Protein AF-A0A529P994-F1 (afdb_monomer_lite)

pLDDT: mean 95.76, std 3.85, range [72.0, 98.69]

Sequence (113 aa):
LETTRLLREKLSWDEKKLITTFQSRFGAQEWLQPYTDVTVEKLAREGVKSIAIVNPGFSVDCIETLDEIGREAAETFHHAGGRNFAHIPCLNDSDEGMAVIEAMVRRELSGWV

Radius of gyration: 16.56 Å; chains: 1; bounding box: 34×30×50 Å

Secondary structure (DSSP, 8-state):
-HHHHHHHHHHT--TTTS---B----SSS--SSSBHHHHHHHHHHTT--EEEE--TT-SS--HHHHTIIIIIIHHHHHHTT--EEEEPPP-TTSHHHHHHHHHHHHHHTTTT-

Foldseek 3Di:
DVVQVVVCVVVVHDCVQRPDADEDDDDDDDDDDDHLLVVLLVCLLVPAAEDEDEDVVDQADDCCQCPVQVPVSVVSNVVSRHHYYHYDGHNHPPPVSVVVVVVVVCVVCVVVD

Structure (mmCIF, N/CA/C/O backbone):
data_AF-A0A529P994-F1
#
_entry.id   AF-A0A529P994-F1
#
loop_
_atom_site.group_PDB
_atom_site.id
_atom_site.type_symbol
_atom_site.label_atom_id
_atom_site.label_alt_id
_atom_site.label_comp_id
_atom_site.label_asym_id
_atom_site.label_entity_id
_atom_site.label_seq_id
_atom_site.pdbx_PDB_ins_code
_atom_site.Cartn_x
_atom_site.Cartn_y
_atom_site.Cartn_z
_atom_site.occupancy
_atom_site.B_iso_or_equiv
_atom_site.auth_seq_id
_atom_site.auth_comp_id
_atom_site.auth_asym_id
_atom_site.auth_atom_id
_atom_site.pdbx_PDB_model_num
ATOM 1 N N . LEU A 1 1 ? -2.038 12.870 -5.970 1.00 88.62 1 LEU A N 1
ATOM 2 C CA . LEU A 1 1 ? -1.090 11.791 -6.330 1.00 88.62 1 LEU A CA 1
ATOM 3 C C . LEU A 1 1 ? -1.639 11.049 -7.538 1.00 88.62 1 LEU A C 1
ATOM 5 O O . LEU A 1 1 ? -2.778 10.598 -7.479 1.00 88.62 1 LEU A O 1
ATOM 9 N N . GLU A 1 2 ? -0.874 10.986 -8.628 1.00 95.94 2 GLU A N 1
ATOM 10 C CA . GLU A 1 2 ? -1.378 10.520 -9.931 1.00 95.94 2 GLU A CA 1
ATOM 11 C C . GLU A 1 2 ? -1.684 9.016 -9.957 1.00 95.94 2 GLU A C 1
ATOM 13 O O . GLU A 1 2 ? -2.752 8.621 -10.419 1.00 95.94 2 GLU A O 1
ATOM 18 N N . THR A 1 3 ? -0.825 8.179 -9.361 1.00 95.75 3 THR A N 1
ATOM 19 C CA . THR A 1 3 ? -1.043 6.722 -9.281 1.00 95.75 3 THR A CA 1
ATOM 20 C C . THR A 1 3 ? -2.369 6.372 -8.604 1.00 95.75 3 THR A C 1
ATOM 22 O O . THR A 1 3 ? -3.143 5.578 -9.133 1.00 95.75 3 THR A O 1
ATOM 25 N N . THR A 1 4 ? -2.692 7.015 -7.475 1.00 96.12 4 THR A N 1
ATOM 26 C CA . THR A 1 4 ? -3.987 6.830 -6.798 1.00 96.12 4 THR A CA 1
ATOM 27 C C . THR A 1 4 ? -5.153 7.235 -7.696 1.00 96.12 4 THR A C 1
ATOM 29 O O . THR A 1 4 ? -6.155 6.524 -7.753 1.00 96.12 4 THR A O 1
ATOM 32 N N . ARG A 1 5 ? -5.042 8.373 -8.396 1.00 96.81 5 ARG A N 1
ATOM 33 C CA . ARG A 1 5 ? -6.101 8.884 -9.276 1.00 96.81 5 ARG A CA 1
ATOM 34 C C . ARG A 1 5 ? -6.418 7.878 -10.386 1.00 96.81 5 ARG A C 1
ATOM 36 O O . ARG A 1 5 ? -7.582 7.535 -10.572 1.00 96.81 5 ARG A O 1
ATOM 43 N N . LEU A 1 6 ? -5.384 7.374 -11.061 1.00 97.38 6 LEU A N 1
ATOM 44 C CA . LEU A 1 6 ? -5.513 6.370 -12.120 1.00 97.38 6 LEU A CA 1
ATOM 45 C C . LEU A 1 6 ? -6.060 5.036 -11.592 1.00 97.38 6 LEU A C 1
ATOM 47 O O . LEU A 1 6 ? -6.893 4.414 -12.247 1.00 97.38 6 LEU A O 1
ATOM 51 N N . LEU A 1 7 ? -5.651 4.607 -10.393 1.00 96.00 7 LEU A N 1
ATOM 52 C CA . LEU A 1 7 ? -6.156 3.370 -9.792 1.00 96.00 7 LEU A CA 1
ATOM 53 C C . LEU A 1 7 ? -7.644 3.476 -9.415 1.00 96.00 7 LEU A C 1
ATOM 55 O O . LEU A 1 7 ? -8.411 2.552 -9.681 1.00 96.00 7 LEU A O 1
ATOM 59 N N . ARG A 1 8 ? -8.077 4.618 -8.863 1.00 97.19 8 ARG A N 1
ATOM 60 C CA . ARG A 1 8 ? -9.498 4.908 -8.593 1.00 97.19 8 ARG A CA 1
ATOM 61 C C . ARG A 1 8 ? -10.335 4.854 -9.867 1.00 97.19 8 ARG A C 1
ATOM 63 O O . ARG A 1 8 ? -11.373 4.200 -9.879 1.00 97.19 8 ARG A O 1
ATOM 70 N N . GLU A 1 9 ? -9.861 5.494 -10.934 1.00 97.69 9 GLU A N 1
ATOM 71 C CA . GLU A 1 9 ? -10.509 5.482 -12.249 1.00 97.69 9 GLU A CA 1
ATOM 72 C C . GLU A 1 9 ? -10.643 4.048 -12.784 1.00 97.6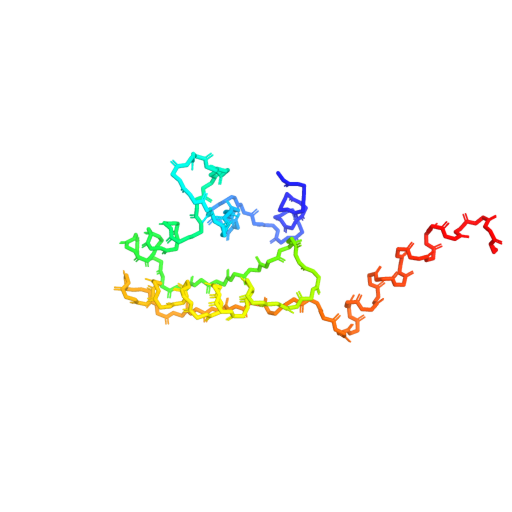9 9 GLU A C 1
ATOM 74 O O . GLU A 1 9 ? -11.743 3.603 -13.110 1.00 97.69 9 GLU A O 1
ATOM 79 N N . LYS A 1 10 ? -9.544 3.282 -12.769 1.00 97.44 10 LYS A N 1
ATOM 80 C CA . LYS A 1 10 ? -9.513 1.895 -13.252 1.00 97.44 10 LYS A CA 1
ATOM 81 C C . LYS A 1 10 ? -10.450 0.966 -12.477 1.00 97.44 10 LYS A C 1
ATOM 83 O O . LYS A 1 10 ? -11.056 0.084 -13.082 1.00 97.44 10 LYS A O 1
ATOM 88 N N . LEU A 1 11 ? -10.565 1.151 -11.162 1.00 97.00 11 LEU A N 1
ATOM 89 C CA . LEU A 1 11 ? -11.411 0.334 -10.286 1.00 97.00 11 LEU A CA 1
ATOM 90 C C . LEU A 1 11 ? -12.843 0.871 -10.149 1.00 97.00 11 LEU A C 1
ATOM 92 O O . LEU A 1 11 ? -13.676 0.221 -9.518 1.00 97.00 11 LEU A O 1
ATOM 96 N N . SER A 1 12 ? -13.144 2.041 -10.726 1.00 97.44 12 SER A N 1
ATOM 97 C CA . SER A 1 12 ? -14.399 2.772 -10.490 1.00 97.44 12 SER A CA 1
ATOM 98 C C . SER A 1 12 ? -14.669 2.998 -8.994 1.00 97.44 12 SER A C 1
ATOM 100 O O . SER A 1 12 ? -15.781 2.803 -8.498 1.00 97.44 12 SER A O 1
ATOM 102 N N . TRP A 1 13 ? -13.622 3.350 -8.245 1.00 97.25 13 TRP A N 1
ATOM 103 C CA . TRP A 1 13 ? -13.673 3.601 -6.804 1.00 97.25 13 TRP A CA 1
ATOM 104 C C . TRP A 1 13 ? -13.592 5.094 -6.503 1.00 97.25 13 TRP A C 1
ATOM 106 O O . TRP A 1 13 ? -12.890 5.845 -7.175 1.00 97.25 13 TRP A O 1
ATOM 116 N N . ASP A 1 14 ? -14.299 5.519 -5.459 1.00 95.06 14 ASP A N 1
ATOM 117 C CA . ASP A 1 14 ? -14.239 6.889 -4.964 1.00 95.06 14 ASP A CA 1
ATOM 118 C C . ASP A 1 14 ? -13.108 7.078 -3.937 1.00 95.06 14 ASP A C 1
ATOM 120 O O . ASP A 1 14 ? -12.354 6.160 -3.592 1.00 95.06 14 ASP A O 1
ATOM 124 N N . GLU A 1 15 ? -12.993 8.301 -3.426 1.00 93.00 15 GLU A N 1
ATOM 125 C CA . GLU A 1 15 ? -11.966 8.659 -2.448 1.00 93.00 15 GLU A CA 1
ATOM 126 C C . GLU A 1 15 ? -12.162 8.008 -1.079 1.00 93.00 15 GLU A C 1
ATOM 128 O O . GLU A 1 15 ? -11.213 7.935 -0.302 1.00 93.00 15 GLU A O 1
ATOM 133 N N . LYS A 1 16 ? -13.372 7.517 -0.787 1.00 92.44 16 LYS A N 1
ATOM 134 C CA . LYS A 1 16 ? -13.685 6.824 0.465 1.00 92.44 16 LYS A CA 1
ATOM 135 C C . LYS A 1 16 ? -13.246 5.364 0.413 1.00 92.44 16 LYS A C 1
ATOM 137 O O . LYS A 1 16 ? -12.916 4.803 1.452 1.00 92.44 16 LYS A O 1
ATOM 142 N N . LYS A 1 17 ? -13.238 4.751 -0.777 1.00 94.94 17 LYS A N 1
ATOM 143 C CA . LYS A 1 17 ? -12.801 3.361 -0.983 1.00 94.94 17 LYS A CA 1
ATOM 144 C C . LYS A 1 17 ? -11.293 3.193 -1.136 1.00 94.94 17 LYS A C 1
ATOM 146 O O . LYS A 1 17 ? -10.771 2.174 -0.700 1.00 94.94 17 LYS A O 1
ATOM 151 N N . LEU A 1 18 ? -10.598 4.156 -1.745 1.00 96.81 18 LEU A N 1
ATOM 152 C CA . LEU A 1 18 ? -9.137 4.133 -1.868 1.00 96.81 18 LEU A CA 1
ATOM 153 C C . LEU A 1 18 ? -8.553 5.417 -1.299 1.00 96.81 18 LEU A C 1
ATOM 155 O O . LEU A 1 18 ? -8.539 6.445 -1.974 1.00 96.81 18 LEU A O 1
ATOM 159 N N . ILE A 1 19 ? -8.070 5.354 -0.066 1.00 96.81 19 ILE A N 1
ATOM 160 C CA . ILE A 1 19 ? -7.501 6.491 0.661 1.00 96.81 19 ILE A CA 1
ATOM 161 C C . ILE A 1 19 ? -5.983 6.460 0.481 1.00 96.81 19 ILE A C 1
ATOM 163 O O . ILE A 1 19 ? -5.377 5.396 0.547 1.00 96.81 19 ILE A O 1
ATOM 167 N N . THR A 1 20 ? -5.360 7.614 0.235 1.00 96.94 20 THR A N 1
ATOM 168 C CA . THR A 1 20 ? -3.894 7.711 0.242 1.00 96.94 20 THR A CA 1
ATOM 169 C C . THR A 1 20 ? -3.413 8.313 1.544 1.00 96.94 20 THR A C 1
ATOM 171 O O . THR A 1 20 ? -3.914 9.352 1.967 1.00 96.94 20 THR A O 1
ATOM 174 N N . THR A 1 21 ? -2.433 7.649 2.141 1.00 97.06 21 THR A N 1
ATOM 175 C CA . THR A 1 21 ? -1.778 8.026 3.388 1.00 97.06 21 THR A CA 1
ATOM 176 C C . THR A 1 21 ? -0.263 7.967 3.208 1.00 97.06 21 THR A C 1
ATOM 178 O O . THR A 1 21 ? 0.236 7.472 2.195 1.00 97.06 21 THR A O 1
ATOM 181 N N . PHE A 1 22 ? 0.464 8.486 4.189 1.00 95.88 22 PHE A N 1
ATOM 182 C CA . PHE A 1 22 ? 1.917 8.562 4.199 1.00 95.88 22 PHE A CA 1
ATOM 183 C C . PHE A 1 22 ? 2.461 7.897 5.464 1.00 95.88 22 PHE A C 1
ATOM 185 O O . PHE A 1 22 ? 1.922 8.075 6.559 1.00 95.88 22 PHE A O 1
ATOM 192 N N . GLN A 1 23 ? 3.515 7.106 5.296 1.00 93.06 23 GLN A N 1
ATOM 193 C CA . GLN A 1 23 ? 4.147 6.302 6.344 1.00 93.06 23 GLN A CA 1
ATOM 194 C C . GLN A 1 23 ? 5.565 6.799 6.659 1.00 93.06 23 GLN A C 1
ATOM 196 O O . GLN A 1 23 ? 6.033 7.757 6.043 1.00 93.06 23 GLN A O 1
ATOM 201 N N . SER A 1 24 ? 6.225 6.137 7.613 1.00 86.44 24 SER A N 1
ATOM 202 C CA . SER A 1 24 ? 7.659 6.295 7.905 1.00 86.44 24 SER A CA 1
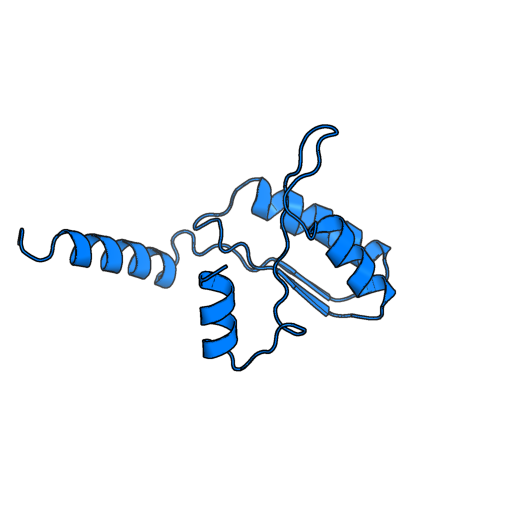ATOM 203 C C . SER A 1 24 ? 8.083 7.737 8.240 1.00 86.44 24 SER A C 1
ATOM 205 O O . SER A 1 24 ? 9.082 8.257 7.745 1.00 86.44 24 SER A O 1
ATOM 207 N N . ARG A 1 25 ? 7.304 8.413 9.095 1.00 87.69 25 ARG A N 1
ATOM 208 C CA . ARG A 1 25 ? 7.636 9.754 9.611 1.00 87.69 25 ARG A CA 1
ATOM 209 C C . ARG A 1 25 ? 8.719 9.679 10.689 1.00 87.69 25 ARG A C 1
ATOM 211 O O . ARG A 1 25 ? 8.661 8.820 11.565 1.00 87.69 25 ARG A O 1
ATOM 218 N N . PHE A 1 26 ? 9.660 10.624 10.673 1.00 85.56 26 PHE A N 1
ATOM 219 C CA . PHE A 1 26 ? 10.753 10.688 11.646 1.00 85.56 26 PHE A CA 1
ATOM 220 C C . PHE A 1 26 ? 10.896 12.075 12.285 1.00 85.56 26 PHE A C 1
ATOM 222 O O . PHE A 1 26 ? 10.775 13.108 11.624 1.00 85.56 26 PHE A O 1
ATOM 229 N N . GLY A 1 27 ? 11.227 12.101 13.576 1.00 86.75 27 GLY A N 1
ATOM 230 C CA . GLY A 1 27 ? 11.432 13.338 14.327 1.00 86.75 27 GLY A CA 1
ATOM 231 C C . GLY A 1 27 ? 10.137 14.095 14.643 1.00 86.75 27 GLY A C 1
ATOM 232 O O . GLY A 1 27 ? 9.032 13.609 14.427 1.00 86.75 27 GLY A O 1
ATOM 233 N N . ALA A 1 28 ? 10.285 15.296 15.207 1.00 85.44 28 ALA A N 1
ATOM 234 C CA . ALA A 1 28 ? 9.167 16.095 15.721 1.00 85.44 28 ALA A CA 1
ATOM 235 C C . ALA A 1 28 ? 8.541 17.053 14.690 1.00 85.44 28 ALA A C 1
ATOM 237 O O . ALA A 1 28 ? 7.572 17.741 15.007 1.00 85.44 28 ALA A O 1
ATOM 238 N N . GLN A 1 29 ? 9.115 17.154 13.488 1.00 90.31 29 GLN A N 1
ATOM 239 C CA . GLN A 1 29 ? 8.579 18.017 12.436 1.00 90.31 29 GLN A CA 1
ATOM 240 C C . GLN A 1 29 ? 7.318 17.411 11.824 1.00 90.31 29 GLN A C 1
ATOM 242 O O . GLN A 1 29 ? 7.116 16.201 11.862 1.00 90.31 29 GLN A O 1
ATOM 247 N N . GLU A 1 30 ? 6.464 18.261 11.264 1.00 88.62 30 GLU A N 1
ATOM 248 C CA . GLU A 1 30 ? 5.286 17.809 10.535 1.00 88.62 30 GLU A CA 1
ATOM 249 C C . GLU A 1 30 ? 5.690 17.259 9.162 1.00 88.62 30 GLU A C 1
ATOM 251 O O . GLU A 1 30 ? 6.433 17.900 8.417 1.00 88.62 30 GLU A O 1
ATOM 256 N N . TRP A 1 31 ? 5.193 16.064 8.844 1.00 93.75 31 TRP A N 1
ATOM 257 C CA . TRP A 1 31 ? 5.393 15.404 7.556 1.00 93.75 31 TRP A CA 1
ATOM 258 C C . TRP A 1 31 ? 4.105 15.453 6.736 1.00 93.75 31 TRP A C 1
ATOM 260 O O . TRP A 1 31 ? 3.054 15.893 7.202 1.00 93.75 31 TRP A O 1
ATOM 270 N N . LEU A 1 32 ? 4.183 14.980 5.495 1.00 94.06 32 LEU A N 1
ATOM 271 C CA . LEU A 1 32 ? 3.035 14.935 4.604 1.00 94.06 32 LEU A CA 1
ATOM 272 C C . LEU A 1 32 ? 1.903 14.083 5.205 1.00 94.06 32 LEU A C 1
ATOM 274 O O . LEU A 1 32 ? 2.109 12.944 5.616 1.00 94.06 32 LEU A O 1
ATOM 278 N N . GLN A 1 33 ? 0.709 14.665 5.259 1.00 94.50 33 GLN A N 1
ATOM 279 C CA . GLN A 1 33 ? -0.496 14.063 5.824 1.00 94.50 33 GLN A CA 1
ATOM 280 C C . GLN A 1 33 ? -1.447 13.570 4.721 1.00 94.50 33 GLN A C 1
ATOM 282 O O . GLN A 1 33 ? -1.418 14.115 3.613 1.00 94.50 33 GLN A O 1
ATOM 287 N N . PRO A 1 34 ? -2.340 12.598 5.003 1.00 96.38 34 PRO A N 1
ATOM 288 C CA . PRO A 1 34 ? -2.607 11.964 6.305 1.00 96.38 34 PRO A CA 1
ATOM 289 C C . PRO A 1 34 ? -1.648 10.815 6.649 1.00 96.38 34 PRO A C 1
ATOM 291 O O . PRO A 1 34 ? -1.205 10.091 5.764 1.00 96.38 34 PRO A O 1
ATOM 294 N N . TYR A 1 35 ? -1.366 10.611 7.940 1.00 96.25 35 TYR A N 1
ATOM 295 C CA . TYR A 1 35 ? -0.480 9.535 8.405 1.00 96.25 35 TYR A CA 1
ATOM 296 C C . TYR A 1 35 ? -1.167 8.164 8.382 1.00 96.25 35 TYR A C 1
ATOM 298 O O . TYR A 1 35 ? -2.342 8.050 8.751 1.00 96.25 35 TYR A O 1
ATOM 306 N N . THR A 1 36 ? -0.447 7.126 7.947 1.00 96.88 36 THR A N 1
ATOM 307 C CA . THR A 1 36 ? -0.997 5.768 7.796 1.00 96.88 36 THR A CA 1
ATOM 308 C C . THR A 1 36 ? -1.451 5.175 9.129 1.00 96.88 36 THR A C 1
ATOM 310 O O . THR A 1 36 ? -2.592 4.730 9.222 1.00 96.88 36 THR A O 1
ATOM 313 N N . ASP A 1 37 ? -0.616 5.228 10.166 1.00 94.25 37 ASP A N 1
ATOM 314 C CA . ASP A 1 37 ? -0.909 4.720 11.515 1.00 94.25 37 ASP A CA 1
ATOM 315 C C . ASP A 1 37 ? -2.196 5.331 12.099 1.00 94.25 37 ASP A C 1
ATOM 317 O O . ASP A 1 37 ? -3.125 4.615 12.479 1.00 94.25 37 ASP A O 1
ATOM 321 N N . VAL A 1 38 ? -2.303 6.663 12.059 1.00 96.94 38 VAL A N 1
ATOM 322 C CA . VAL A 1 38 ? -3.470 7.412 12.550 1.00 96.94 38 VAL A CA 1
ATOM 323 C C . VAL A 1 38 ? -4.724 7.083 11.737 1.00 96.94 38 VAL A C 1
ATOM 325 O O . VAL A 1 38 ? -5.819 6.952 12.286 1.00 96.94 38 VAL A O 1
ATOM 328 N N . THR A 1 39 ? -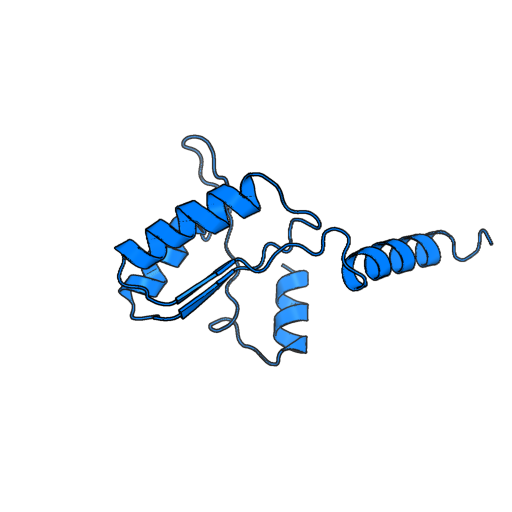4.589 6.951 10.416 1.00 97.94 39 THR A N 1
ATOM 329 C CA . THR A 1 39 ? -5.729 6.672 9.533 1.00 97.94 39 THR A CA 1
ATOM 330 C C . THR A 1 39 ? -6.256 5.256 9.740 1.00 97.94 39 THR A C 1
ATOM 332 O O . THR A 1 39 ? -7.468 5.064 9.822 1.00 97.94 39 THR A O 1
ATOM 335 N N . VAL A 1 40 ? -5.369 4.270 9.863 1.00 97.94 40 VAL A N 1
ATOM 336 C CA . VAL A 1 40 ? -5.730 2.867 10.096 1.00 97.94 40 VAL A CA 1
ATOM 337 C C . VAL A 1 40 ? -6.460 2.704 11.432 1.00 97.94 40 VAL A C 1
ATOM 339 O O . VAL A 1 40 ? -7.535 2.100 11.473 1.00 97.94 40 VAL A O 1
ATOM 342 N N . GLU A 1 41 ? -5.940 3.307 12.505 1.00 98.44 41 GLU A N 1
ATOM 343 C CA . GLU A 1 41 ? -6.593 3.316 13.820 1.00 98.44 41 GLU A CA 1
ATOM 344 C C . GLU A 1 41 ? -7.983 3.970 13.755 1.00 98.44 41 GLU A C 1
ATOM 346 O O . GLU A 1 41 ? -8.971 3.428 14.264 1.00 98.44 41 GLU A O 1
ATOM 351 N N . LYS A 1 42 ? -8.080 5.127 13.086 1.00 98.44 42 LYS A N 1
ATOM 352 C CA . LYS A 1 42 ? -9.339 5.855 12.904 1.00 98.44 42 LYS A CA 1
ATOM 353 C C . LYS A 1 42 ? -10.383 5.008 12.174 1.00 98.44 42 LYS A C 1
ATOM 355 O O . LYS A 1 42 ? -11.511 4.916 12.652 1.00 98.44 42 LYS A O 1
ATOM 360 N N . LEU A 1 43 ? -10.021 4.368 11.060 1.00 98.31 43 LEU A N 1
ATOM 361 C CA . LEU A 1 43 ? -10.954 3.552 10.273 1.00 98.31 43 LEU A CA 1
ATOM 362 C C . LEU A 1 43 ? -11.533 2.401 11.106 1.00 98.31 43 LEU A C 1
ATOM 364 O O . LEU A 1 43 ? -12.743 2.167 11.077 1.00 98.31 43 LEU A O 1
ATOM 368 N N . ALA A 1 44 ? -10.697 1.712 11.887 1.00 98.38 44 ALA A N 1
ATOM 369 C CA . ALA A 1 44 ? -11.156 0.657 12.789 1.00 98.38 44 ALA A CA 1
ATOM 370 C C . ALA A 1 44 ? -12.154 1.182 13.838 1.00 98.38 44 ALA A C 1
ATOM 372 O O . ALA A 1 44 ? -13.225 0.589 14.023 1.00 98.38 44 ALA A O 1
ATOM 373 N N . ARG A 1 45 ? -11.846 2.327 14.468 1.00 98.38 45 ARG A N 1
ATOM 374 C CA . ARG A 1 45 ? -12.723 2.993 15.451 1.00 98.38 45 ARG A CA 1
ATOM 375 C C . ARG A 1 45 ? -14.049 3.459 14.853 1.00 98.38 45 ARG A C 1
ATOM 377 O O . ARG A 1 45 ? -15.074 3.388 15.523 1.00 98.38 45 ARG A O 1
ATOM 384 N N . GLU A 1 46 ? -14.049 3.878 13.591 1.00 97.88 46 GLU A N 1
ATOM 385 C CA . GLU A 1 46 ? -15.254 4.251 12.836 1.00 97.88 46 GLU A CA 1
ATOM 386 C C . GLU A 1 46 ? -16.073 3.034 12.365 1.00 97.88 46 GLU A C 1
ATOM 388 O O . GLU A 1 46 ? -17.122 3.181 11.739 1.00 97.88 46 GLU A O 1
ATOM 393 N N . GLY A 1 47 ? -15.636 1.817 12.699 1.00 98.00 47 GLY A N 1
ATOM 394 C CA . GLY A 1 47 ? -16.379 0.585 12.458 1.00 98.00 47 GLY A CA 1
ATOM 395 C C . GLY A 1 47 ? -15.983 -0.155 11.183 1.00 98.00 47 GLY A C 1
ATOM 396 O O . GLY A 1 47 ? -16.570 -1.207 10.909 1.00 98.00 47 GLY A O 1
ATOM 397 N N . VAL A 1 48 ? -14.977 0.313 10.434 1.00 98.25 48 VAL A N 1
ATOM 398 C CA . VAL A 1 48 ? -14.433 -0.433 9.291 1.00 98.25 48 VAL A CA 1
ATOM 399 C C . VAL A 1 48 ? -13.851 -1.751 9.796 1.00 98.25 48 VAL A C 1
ATOM 401 O O . VAL A 1 48 ? -12.995 -1.787 10.676 1.00 98.25 48 VAL A O 1
ATOM 404 N N . LYS A 1 49 ? -14.348 -2.868 9.257 1.00 98.38 49 LYS A N 1
ATOM 405 C CA . LYS A 1 49 ? -13.962 -4.214 9.711 1.00 98.38 49 LYS A CA 1
ATOM 406 C C . LYS A 1 49 ? -12.915 -4.888 8.845 1.00 98.38 49 LYS A C 1
ATOM 408 O O . LYS A 1 49 ? -12.294 -5.831 9.327 1.00 98.38 49 LYS A O 1
ATOM 413 N N . SER A 1 50 ? -12.730 -4.420 7.619 1.00 98.50 50 SER A N 1
ATOM 414 C CA . SER A 1 50 ? -11.800 -5.003 6.661 1.00 98.50 50 SER A CA 1
ATOM 415 C C . SER A 1 50 ? -11.049 -3.895 5.944 1.00 98.50 50 SER A C 1
ATOM 417 O O . SER A 1 50 ? -11.699 -3.002 5.401 1.00 98.50 50 SER A O 1
ATOM 419 N N . ILE A 1 51 ? -9.722 -3.977 5.905 1.00 98.38 51 ILE A N 1
ATOM 420 C CA . ILE A 1 51 ? -8.885 -3.115 5.068 1.00 98.38 51 ILE A CA 1
ATOM 421 C C . ILE A 1 51 ? -7.848 -3.938 4.307 1.00 98.38 51 ILE A C 1
ATOM 423 O O . ILE A 1 51 ? -7.439 -5.012 4.751 1.00 98.38 51 ILE A O 1
ATOM 427 N N . ALA A 1 52 ? -7.430 -3.408 3.162 1.00 98.25 52 ALA A N 1
ATOM 428 C CA . ALA A 1 52 ? -6.264 -3.866 2.427 1.00 98.25 52 ALA A CA 1
ATOM 429 C C . ALA A 1 52 ? -5.369 -2.660 2.122 1.00 98.25 52 ALA A C 1
ATOM 431 O O . ALA A 1 52 ? -5.886 -1.586 1.804 1.00 98.25 52 ALA A O 1
ATOM 432 N N . ILE A 1 53 ? -4.054 -2.829 2.231 1.00 98.06 53 ILE A N 1
ATOM 433 C CA . ILE A 1 53 ? -3.066 -1.771 2.000 1.00 98.06 53 ILE A CA 1
ATOM 434 C C . ILE A 1 53 ? -2.156 -2.183 0.843 1.00 98.06 53 ILE A C 1
ATOM 436 O O . ILE A 1 53 ? -1.661 -3.307 0.818 1.00 98.06 53 ILE A O 1
ATOM 440 N N . VAL A 1 54 ? -1.945 -1.258 -0.098 1.00 96.75 54 VAL A N 1
ATOM 441 C CA . VAL A 1 54 ? -0.961 -1.363 -1.188 1.00 96.75 54 VAL A CA 1
ATOM 442 C C . VAL A 1 54 ? 0.068 -0.247 -1.020 1.00 96.75 54 VAL A C 1
ATOM 444 O O . VAL A 1 54 ? -0.291 0.857 -0.601 1.00 96.75 54 VAL A O 1
ATOM 447 N N . ASN A 1 55 ? 1.323 -0.497 -1.390 1.00 96.56 55 ASN A N 1
ATOM 448 C CA . ASN A 1 55 ? 2.426 0.454 -1.243 1.00 96.56 55 ASN A CA 1
ATOM 449 C C . ASN A 1 55 ? 2.938 0.918 -2.619 1.00 96.56 55 ASN A C 1
ATOM 451 O O . ASN A 1 55 ? 4.010 0.506 -3.044 1.00 96.56 55 ASN A O 1
ATOM 455 N N . PRO A 1 56 ? 2.227 1.810 -3.340 1.00 92.88 56 PRO A N 1
ATOM 456 C CA . PRO A 1 56 ? 2.572 2.155 -4.724 1.00 92.88 56 PRO A CA 1
ATOM 457 C C . PRO A 1 56 ? 3.865 2.981 -4.853 1.00 92.88 56 PRO A C 1
ATOM 459 O O . PRO A 1 56 ? 4.292 3.275 -5.966 1.00 92.88 56 PRO A O 1
ATOM 462 N N . GLY A 1 57 ? 4.459 3.399 -3.729 1.00 93.12 57 GLY A N 1
ATOM 463 C CA . GLY A 1 57 ? 5.784 4.019 -3.683 1.00 93.12 57 GLY A CA 1
ATOM 464 C C . GLY A 1 57 ? 6.940 3.018 -3.778 1.00 93.12 57 GLY A C 1
ATOM 465 O O . GLY A 1 57 ? 8.078 3.446 -3.937 1.00 93.12 57 GLY A O 1
ATOM 466 N N . PHE A 1 58 ? 6.655 1.715 -3.706 1.00 95.44 58 PHE A N 1
ATOM 467 C CA . PHE A 1 58 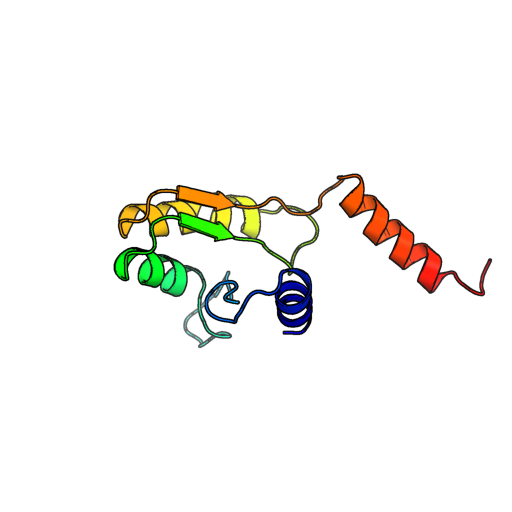? 7.635 0.637 -3.765 1.00 95.44 58 PHE A CA 1
ATOM 468 C C . PHE A 1 58 ? 7.246 -0.365 -4.857 1.00 95.44 58 PHE A C 1
ATOM 470 O O . PHE A 1 58 ? 6.080 -0.727 -5.007 1.00 95.44 58 PHE A O 1
ATOM 477 N N . SER A 1 59 ? 8.226 -0.811 -5.644 1.00 95.50 59 SER A N 1
ATOM 478 C CA . SER A 1 59 ? 8.047 -1.909 -6.604 1.00 95.50 59 SER A CA 1
ATOM 479 C C . SER A 1 59 ? 8.423 -3.270 -6.019 1.00 95.50 59 SER A C 1
ATOM 481 O O . SER A 1 59 ? 7.994 -4.293 -6.549 1.00 95.50 59 SER A O 1
ATOM 483 N N . VAL A 1 60 ? 9.196 -3.282 -4.933 1.00 97.00 60 VAL A N 1
ATOM 484 C CA . VAL A 1 60 ? 9.735 -4.471 -4.266 1.00 97.00 60 VAL A CA 1
ATOM 485 C C . VAL A 1 60 ? 9.510 -4.333 -2.768 1.00 97.00 60 VAL A C 1
ATOM 487 O O . VAL A 1 60 ? 9.619 -3.228 -2.234 1.00 97.00 60 VAL A O 1
ATOM 490 N N . ASP A 1 61 ? 9.213 -5.447 -2.111 1.00 98.19 61 ASP A N 1
ATOM 491 C CA . ASP A 1 61 ? 9.025 -5.479 -0.670 1.00 98.19 61 ASP A CA 1
ATOM 492 C C . ASP A 1 61 ? 10.321 -5.200 0.096 1.00 98.19 61 ASP A C 1
ATOM 494 O O . ASP A 1 61 ? 11.417 -5.642 -0.261 1.00 98.19 61 ASP A O 1
ATOM 498 N N . CYS A 1 62 ? 10.175 -4.455 1.183 1.00 97.44 62 CYS A N 1
ATOM 499 C CA . CYS A 1 62 ? 11.252 -4.014 2.055 1.00 97.44 62 CYS A CA 1
ATOM 500 C C . CYS A 1 62 ? 10.754 -3.947 3.506 1.00 97.44 62 CYS A C 1
ATOM 502 O O . CYS A 1 62 ? 9.640 -4.375 3.817 1.00 97.44 62 CYS A O 1
ATOM 504 N N . ILE A 1 63 ? 11.583 -3.438 4.421 1.00 96.94 63 ILE A N 1
ATOM 505 C CA . ILE A 1 63 ? 11.209 -3.343 5.839 1.00 96.94 63 ILE A CA 1
ATOM 506 C C . ILE A 1 63 ? 9.962 -2.468 6.033 1.00 96.94 63 ILE A C 1
ATOM 508 O O . ILE A 1 63 ? 9.068 -2.823 6.798 1.00 96.94 63 ILE A O 1
ATOM 512 N N . GLU A 1 64 ? 9.840 -1.393 5.259 1.00 96.12 64 GLU A N 1
ATOM 513 C CA . GLU A 1 64 ? 8.713 -0.468 5.318 1.00 96.12 64 GLU A CA 1
ATOM 514 C C . GLU A 1 64 ? 7.394 -1.079 4.806 1.00 96.12 64 GLU A C 1
ATOM 516 O O . GLU A 1 64 ? 6.321 -0.570 5.130 1.00 96.12 64 GLU A O 1
ATOM 521 N N . THR A 1 65 ? 7.427 -2.146 3.998 1.00 97.50 65 THR A N 1
ATOM 522 C CA . THR A 1 65 ? 6.205 -2.822 3.517 1.00 97.50 65 THR A CA 1
ATOM 523 C C . THR A 1 65 ? 5.866 -4.041 4.367 1.00 97.50 65 THR A C 1
ATOM 525 O O . THR A 1 65 ? 4.722 -4.205 4.792 1.00 97.50 65 THR A O 1
ATOM 528 N N . LEU A 1 66 ? 6.860 -4.867 4.692 1.00 97.38 66 LEU A N 1
ATOM 529 C CA . LEU A 1 66 ? 6.643 -6.112 5.424 1.00 97.38 66 LEU A CA 1
ATOM 530 C C . LEU A 1 66 ? 6.441 -5.885 6.922 1.00 97.38 66 LEU A C 1
ATOM 532 O O . LEU A 1 66 ? 5.564 -6.512 7.515 1.00 97.38 66 LEU A O 1
ATOM 536 N N . ASP A 1 67 ? 7.229 -5.002 7.535 1.00 96.62 67 ASP A N 1
ATOM 537 C CA . ASP A 1 67 ? 7.203 -4.797 8.982 1.00 96.62 67 ASP A CA 1
ATOM 538 C C . ASP A 1 67 ? 6.275 -3.638 9.365 1.00 96.62 67 ASP A C 1
ATOM 540 O O . ASP A 1 67 ? 5.263 -3.862 10.029 1.00 96.62 67 ASP A O 1
ATOM 544 N N . GLU A 1 68 ? 6.534 -2.420 8.875 1.00 95.75 68 GLU A N 1
ATOM 545 C CA . GLU A 1 68 ? 5.720 -1.246 9.241 1.00 95.75 68 GLU A CA 1
ATOM 546 C C . GLU A 1 68 ? 4.251 -1.400 8.799 1.00 95.75 68 GLU A C 1
ATOM 548 O O . GLU A 1 68 ? 3.322 -1.110 9.556 1.00 95.75 68 GLU A O 1
ATOM 553 N N . ILE A 1 69 ? 4.005 -1.899 7.584 1.00 97.56 69 ILE A N 1
ATOM 554 C CA . ILE A 1 69 ? 2.637 -2.124 7.094 1.00 97.56 69 ILE A CA 1
ATOM 555 C C . ILE A 1 69 ? 2.130 -3.522 7.432 1.00 97.56 69 ILE A C 1
ATOM 557 O O . ILE A 1 69 ? 1.046 -3.653 8.001 1.00 97.56 69 ILE A O 1
ATOM 561 N N . GLY A 1 70 ? 2.881 -4.567 7.086 1.00 96.94 70 GLY A N 1
ATOM 562 C CA . GLY A 1 70 ? 2.435 -5.947 7.272 1.00 96.94 70 GLY A CA 1
ATOM 563 C C . GLY A 1 70 ? 2.228 -6.344 8.736 1.00 96.94 70 GLY A C 1
ATOM 564 O O . GLY A 1 70 ? 1.292 -7.095 9.020 1.00 96.94 70 GLY A O 1
ATOM 565 N N . ARG A 1 71 ? 3.040 -5.817 9.663 1.00 97.69 71 ARG A N 1
ATOM 566 C CA . ARG A 1 71 ? 2.943 -6.104 11.102 1.00 97.69 71 ARG A CA 1
ATOM 567 C C . ARG A 1 71 ? 2.369 -4.932 11.898 1.00 97.69 71 ARG A C 1
ATOM 569 O O . ARG A 1 71 ? 1.313 -5.089 12.505 1.00 97.69 71 ARG A O 1
ATOM 576 N N . GLU A 1 72 ? 3.008 -3.763 11.908 1.00 97.50 72 GLU A N 1
ATOM 577 C CA . GLU A 1 72 ? 2.647 -2.682 12.849 1.00 97.50 72 GLU A CA 1
ATOM 578 C C . GLU A 1 72 ? 1.287 -2.039 12.543 1.00 97.50 72 GLU A C 1
ATOM 580 O O . GLU A 1 72 ? 0.456 -1.853 13.441 1.00 97.50 72 GLU A O 1
ATOM 585 N N . ALA A 1 73 ? 1.005 -1.739 11.272 1.00 97.75 73 ALA A N 1
ATOM 586 C CA . ALA A 1 73 ? -0.308 -1.235 10.875 1.00 97.75 73 ALA A CA 1
ATOM 587 C C . ALA A 1 73 ? -1.412 -2.289 11.082 1.00 97.75 73 ALA A C 1
ATOM 589 O O . ALA A 1 73 ? -2.526 -1.937 11.482 1.00 97.75 73 ALA A O 1
ATOM 590 N N . ALA A 1 74 ? -1.109 -3.575 10.872 1.00 98.00 74 ALA A N 1
ATOM 591 C CA . ALA A 1 74 ? -2.040 -4.667 11.149 1.00 98.00 74 ALA A CA 1
ATOM 592 C C . ALA A 1 74 ? -2.387 -4.745 12.644 1.00 98.00 74 ALA 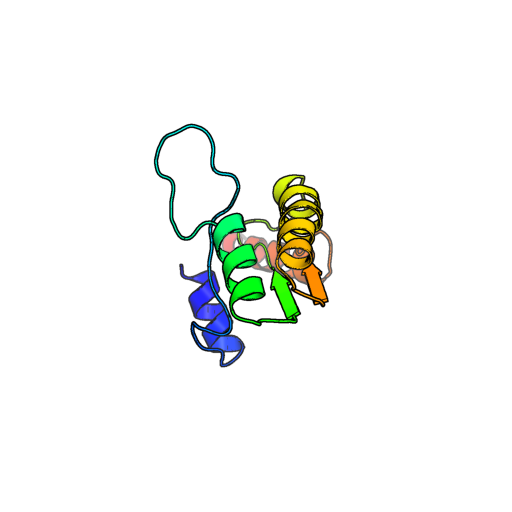A C 1
ATOM 594 O O . ALA A 1 74 ? -3.566 -4.734 13.007 1.00 98.00 74 ALA A O 1
ATOM 595 N N . GLU A 1 75 ? -1.377 -4.747 13.519 1.00 98.31 75 GLU A N 1
ATOM 596 C CA . GLU A 1 75 ? -1.548 -4.714 14.977 1.00 98.31 75 GLU A CA 1
ATOM 597 C C . GLU A 1 75 ? -2.387 -3.503 15.409 1.00 98.31 75 GLU A C 1
ATOM 599 O O . GLU A 1 75 ? -3.356 -3.650 16.160 1.00 98.31 75 GLU A O 1
ATOM 604 N N . THR A 1 76 ? -2.087 -2.321 14.862 1.00 98.19 76 THR A N 1
ATOM 605 C CA . THR A 1 76 ? -2.834 -1.080 15.123 1.00 98.19 76 THR A CA 1
ATOM 606 C C . THR A 1 76 ? -4.308 -1.215 14.729 1.00 98.19 76 THR A C 1
ATOM 608 O O . THR A 1 76 ? -5.199 -0.873 15.513 1.00 98.19 76 THR A O 1
ATOM 611 N N . PHE A 1 77 ? -4.595 -1.762 13.542 1.00 98.69 77 PHE A N 1
ATOM 612 C CA . PHE A 1 77 ? -5.962 -1.974 13.061 1.00 98.69 77 PHE A CA 1
ATOM 613 C C . PHE A 1 77 ? -6.746 -2.941 13.955 1.00 98.69 77 PHE A C 1
ATOM 615 O O . PHE A 1 77 ? -7.900 -2.677 14.310 1.00 98.69 77 PHE A O 1
ATOM 622 N N . HIS A 1 78 ? -6.125 -4.059 14.334 1.00 98.56 78 HIS A N 1
ATOM 623 C CA . HIS A 1 78 ? -6.755 -5.083 15.163 1.00 98.56 78 HIS A CA 1
ATOM 624 C C . HIS A 1 78 ? -7.013 -4.591 16.589 1.00 98.56 78 HIS A C 1
ATOM 626 O O . HIS A 1 78 ? -8.127 -4.752 17.093 1.00 98.56 78 HIS A O 1
ATOM 632 N N . HIS A 1 79 ? -6.043 -3.921 17.218 1.00 98.44 79 HIS A N 1
ATOM 633 C CA . HIS A 1 79 ? -6.211 -3.336 18.552 1.00 98.44 79 HIS A CA 1
ATOM 634 C C . HIS A 1 79 ? -7.308 -2.266 18.594 1.00 98.44 79 HIS A C 1
ATOM 636 O O . HIS A 1 79 ? -8.009 -2.131 19.596 1.00 98.44 79 HIS A O 1
ATOM 642 N N . ALA A 1 80 ? -7.514 -1.545 17.492 1.00 98.44 80 ALA A N 1
ATOM 643 C CA . ALA A 1 80 ? -8.575 -0.555 17.359 1.00 98.44 80 ALA A CA 1
ATOM 644 C C . ALA A 1 80 ? -9.963 -1.151 17.018 1.00 98.44 80 ALA A C 1
ATOM 646 O O . ALA A 1 80 ? -10.933 -0.403 16.882 1.00 98.44 80 ALA A O 1
ATOM 647 N N . GLY A 1 81 ? -10.095 -2.481 16.907 1.00 98.38 81 GLY A N 1
ATOM 648 C CA . GLY A 1 81 ? -11.375 -3.180 16.705 1.00 98.38 81 GLY A CA 1
ATOM 649 C C . GLY A 1 81 ? -11.686 -3.589 15.257 1.00 98.38 81 GLY A C 1
ATOM 650 O O . GLY A 1 81 ? -12.828 -3.980 14.951 1.00 98.38 81 GLY A O 1
ATOM 651 N N . GLY A 1 82 ? -10.696 -3.496 14.367 1.00 98.38 82 GLY A N 1
ATOM 652 C CA . GLY A 1 82 ? -10.715 -4.063 13.021 1.00 98.38 82 GLY A CA 1
ATOM 653 C C . GLY A 1 82 ? -10.580 -5.592 13.030 1.00 98.38 82 GLY A C 1
ATOM 654 O O . GLY A 1 82 ? -10.108 -6.182 14.000 1.00 98.38 82 GLY A O 1
ATOM 655 N N . ARG A 1 83 ? -11.026 -6.270 11.961 1.00 98.31 83 ARG A N 1
ATOM 656 C CA . ARG A 1 83 ? -11.050 -7.749 11.898 1.00 98.31 83 ARG A CA 1
ATOM 657 C C . ARG A 1 83 ? -10.169 -8.337 10.810 1.00 98.31 83 ARG A C 1
ATOM 659 O O . ARG A 1 83 ? -9.372 -9.210 11.107 1.00 98.31 83 ARG A O 1
ATOM 666 N N . ASN A 1 84 ? -10.337 -7.890 9.570 1.00 98.62 84 ASN A N 1
ATOM 667 C CA . ASN A 1 84 ? -9.593 -8.412 8.428 1.00 98.62 84 ASN A CA 1
ATOM 668 C C . ASN A 1 84 ? -8.579 -7.369 7.965 1.00 98.62 84 ASN A C 1
ATOM 670 O O . ASN A 1 84 ? -8.952 -6.232 7.673 1.00 98.62 84 ASN A O 1
ATOM 674 N N . PHE A 1 85 ? -7.320 -7.769 7.874 1.00 98.56 85 PHE A N 1
ATOM 675 C CA . PHE A 1 85 ? -6.237 -6.940 7.372 1.00 98.56 85 PHE A CA 1
ATOM 676 C C . PHE A 1 85 ? -5.503 -7.706 6.276 1.00 98.56 85 PHE A C 1
ATOM 678 O O . PHE A 1 85 ? -5.228 -8.895 6.435 1.00 98.56 85 PHE A O 1
ATOM 685 N N . ALA A 1 86 ? -5.196 -7.033 5.172 1.00 98.38 86 ALA A N 1
ATOM 686 C CA . ALA A 1 86 ? -4.367 -7.583 4.111 1.00 98.38 86 ALA A CA 1
ATOM 687 C C . ALA A 1 86 ? -3.307 -6.562 3.694 1.00 98.38 86 ALA A C 1
ATOM 689 O O . ALA A 1 86 ? -3.634 -5.495 3.175 1.00 98.38 86 ALA A O 1
ATOM 690 N N . HIS A 1 87 ? -2.038 -6.908 3.876 1.00 97.62 87 HIS A N 1
ATOM 691 C CA . HIS A 1 87 ? -0.974 -6.280 3.108 1.00 97.62 87 HIS A CA 1
ATOM 692 C C . HIS A 1 87 ? -0.950 -6.933 1.722 1.00 97.62 87 HIS A C 1
ATOM 694 O O . HIS A 1 87 ? -0.881 -8.158 1.614 1.00 97.62 87 HIS A O 1
ATOM 700 N N . ILE A 1 88 ? -1.081 -6.124 0.673 1.00 97.69 88 ILE A N 1
ATOM 701 C CA . ILE A 1 88 ? -0.942 -6.575 -0.710 1.00 97.69 88 ILE A CA 1
ATOM 702 C C . ILE A 1 88 ? 0.545 -6.456 -1.058 1.00 97.69 88 ILE A C 1
ATOM 704 O O . ILE A 1 88 ? 1.048 -5.327 -1.032 1.00 97.69 88 ILE A O 1
ATOM 708 N N . PRO A 1 89 ? 1.228 -7.576 -1.374 1.00 96.94 89 PRO A N 1
ATOM 709 C CA . PRO A 1 89 ? 2.650 -7.563 -1.690 1.00 96.94 89 PRO A CA 1
ATOM 710 C C . PRO A 1 89 ? 2.977 -6.590 -2.816 1.00 96.94 89 PRO A C 1
ATOM 712 O O . PRO A 1 89 ? 2.156 -6.353 -3.714 1.00 96.94 89 PRO A O 1
ATOM 715 N N . CYS A 1 90 ? 4.197 -6.062 -2.795 1.00 97.81 90 CYS A N 1
ATOM 716 C CA . CYS A 1 90 ? 4.718 -5.342 -3.946 1.00 97.81 90 CYS A CA 1
ATOM 717 C C . CYS A 1 90 ? 4.803 -6.263 -5.176 1.00 97.81 90 CYS A C 1
ATOM 719 O O . CYS A 1 90 ? 4.673 -7.485 -5.089 1.00 97.81 90 CYS A O 1
ATOM 721 N N . LEU A 1 91 ? 5.034 -5.671 -6.352 1.00 96.75 91 LEU A N 1
ATOM 722 C CA . LEU A 1 91 ? 5.118 -6.444 -7.593 1.00 96.75 91 LEU A CA 1
ATOM 723 C C . LEU A 1 91 ? 6.274 -7.454 -7.571 1.00 96.75 91 LEU A C 1
ATOM 725 O O . LEU A 1 91 ? 6.135 -8.527 -8.154 1.00 96.75 91 LEU A O 1
ATOM 729 N N . ASN A 1 92 ? 7.377 -7.144 -6.881 1.00 97.12 92 ASN A N 1
ATOM 730 C CA . ASN A 1 92 ? 8.535 -8.028 -6.745 1.00 97.12 92 ASN A CA 1
ATOM 731 C C . ASN A 1 92 ? 8.992 -8.565 -8.118 1.00 97.12 92 ASN A C 1
ATOM 733 O O . ASN A 1 92 ? 9.069 -7.807 -9.086 1.00 97.12 92 ASN A O 1
ATOM 737 N N . ASP A 1 93 ? 9.291 -9.859 -8.202 1.00 97.00 93 ASP A N 1
ATOM 738 C CA . ASP A 1 93 ? 9.664 -10.595 -9.409 1.00 97.00 93 ASP A CA 1
ATOM 739 C C . ASP A 1 93 ? 8.475 -11.318 -10.070 1.00 97.00 93 ASP A C 1
ATOM 741 O O . ASP A 1 93 ? 8.675 -12.246 -10.851 1.00 97.00 93 ASP A O 1
ATOM 745 N N . SER A 1 94 ? 7.235 -10.896 -9.784 1.00 97.75 94 SER A N 1
ATOM 746 C CA . SER A 1 94 ? 6.049 -11.422 -10.475 1.00 97.75 94 SER A CA 1
ATOM 747 C C . SER A 1 94 ? 6.098 -11.157 -11.981 1.00 97.75 94 SER A C 1
ATOM 749 O O . SER A 1 94 ? 6.758 -10.221 -12.443 1.00 97.75 94 SER A O 1
ATOM 751 N N . ASP A 1 95 ? 5.331 -11.936 -12.747 1.00 98.25 95 ASP A N 1
ATOM 752 C CA . ASP A 1 95 ? 5.190 -11.740 -14.192 1.00 98.25 95 ASP A CA 1
ATOM 753 C C . ASP A 1 95 ? 4.744 -10.301 -14.516 1.00 98.25 95 ASP A C 1
ATOM 755 O O . ASP A 1 95 ? 5.299 -9.659 -15.410 1.00 98.25 95 ASP A O 1
ATOM 759 N N . GLU A 1 96 ? 3.804 -9.740 -13.747 1.00 96.00 96 GLU A N 1
ATOM 760 C CA . GLU A 1 96 ? 3.372 -8.348 -13.889 1.00 96.00 96 GLU A CA 1
ATOM 761 C C . GLU A 1 96 ? 4.468 -7.341 -13.506 1.00 96.00 96 GLU A C 1
ATOM 763 O O . GLU A 1 96 ? 4.620 -6.315 -14.174 1.00 96.00 96 GLU A O 1
ATOM 768 N N . GLY A 1 97 ? 5.249 -7.619 -12.457 1.00 96.19 97 GLY A N 1
ATOM 769 C CA . GLY A 1 97 ? 6.389 -6.793 -12.052 1.00 96.19 97 GLY A CA 1
ATOM 770 C C . GLY A 1 97 ? 7.463 -6.715 -13.132 1.00 96.19 97 GLY A C 1
ATOM 771 O O . GLY A 1 97 ? 7.893 -5.623 -13.521 1.00 96.19 97 GLY A O 1
ATOM 772 N N . MET A 1 98 ? 7.827 -7.867 -13.692 1.00 97.75 98 MET A N 1
ATOM 773 C CA . MET A 1 98 ? 8.781 -7.957 -14.792 1.00 97.75 98 MET A CA 1
ATOM 774 C C . MET A 1 98 ? 8.241 -7.306 -16.069 1.00 97.75 98 MET A C 1
ATOM 776 O O . MET A 1 98 ? 8.990 -6.599 -16.749 1.00 97.75 98 MET A O 1
ATOM 780 N N . ALA A 1 99 ? 6.943 -7.446 -16.355 1.00 97.75 99 ALA A N 1
ATOM 781 C CA . ALA A 1 99 ? 6.304 -6.796 -17.497 1.00 97.75 99 ALA A CA 1
ATOM 782 C C . ALA A 1 99 ? 6.378 -5.261 -17.421 1.00 97.75 99 ALA A C 1
ATOM 784 O O . ALA A 1 99 ? 6.589 -4.607 -18.444 1.00 97.75 99 ALA A O 1
ATOM 785 N N . VAL A 1 100 ? 6.255 -4.663 -16.228 1.00 95.06 100 VAL A N 1
ATOM 786 C CA . VAL A 1 100 ? 6.432 -3.209 -16.049 1.00 95.06 100 VAL A CA 1
ATOM 787 C C . VAL A 1 100 ? 7.863 -2.787 -16.379 1.00 95.06 100 VAL A C 1
ATOM 789 O O . VAL A 1 100 ? 8.056 -1.820 -17.119 1.00 95.06 100 VAL A O 1
ATOM 792 N N . ILE A 1 101 ? 8.866 -3.509 -15.870 1.00 96.12 101 ILE A N 1
ATOM 793 C CA . ILE A 1 101 ? 10.281 -3.213 -16.143 1.00 96.12 101 ILE A CA 1
ATOM 794 C C . ILE A 1 101 ? 10.562 -3.330 -17.644 1.00 96.12 101 ILE A C 1
ATOM 796 O O . ILE A 1 101 ? 11.138 -2.417 -18.237 1.00 96.12 101 ILE A O 1
ATOM 800 N N . GLU A 1 102 ? 10.110 -4.415 -18.276 1.00 96.69 102 GLU A N 1
ATOM 801 C CA . GLU A 1 102 ? 10.262 -4.630 -19.713 1.00 96.69 102 GLU A CA 1
ATOM 802 C C . GLU A 1 102 ? 9.600 -3.510 -20.524 1.00 96.69 102 GLU A C 1
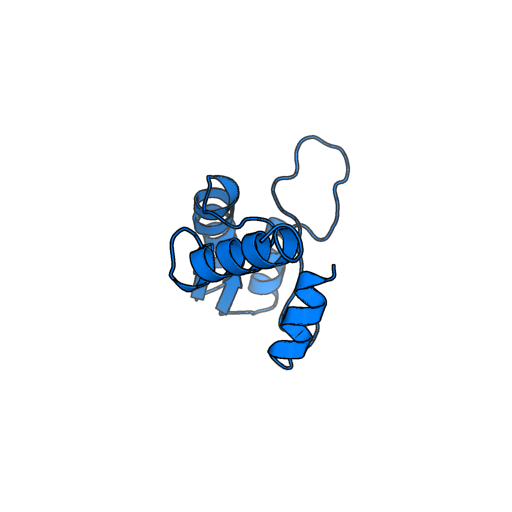ATOM 804 O O . GLU A 1 102 ? 10.230 -2.948 -21.422 1.00 96.69 102 GLU A O 1
ATOM 809 N N . ALA A 1 103 ? 8.354 -3.153 -20.204 1.00 96.31 103 ALA A N 1
ATOM 810 C CA . ALA A 1 103 ? 7.621 -2.103 -20.905 1.00 96.31 103 ALA A CA 1
ATOM 811 C C . ALA A 1 103 ? 8.343 -0.751 -20.821 1.00 96.31 103 ALA A C 1
ATOM 813 O O . ALA A 1 103 ? 8.443 -0.040 -21.823 1.00 96.31 103 ALA A O 1
ATOM 814 N N . MET A 1 104 ? 8.887 -0.414 -19.648 1.00 95.94 104 MET A N 1
ATOM 815 C CA . MET A 1 104 ? 9.673 0.803 -19.447 1.00 95.94 104 MET A CA 1
ATOM 816 C C . MET A 1 104 ? 10.956 0.771 -20.280 1.00 95.94 104 MET A C 1
ATOM 818 O O . MET A 1 104 ? 11.199 1.695 -21.051 1.00 95.94 104 MET A O 1
ATOM 822 N N . VAL A 1 105 ? 11.738 -0.309 -20.202 1.00 96.31 105 VAL A N 1
ATOM 823 C CA . VAL A 1 105 ? 12.987 -0.450 -20.967 1.00 96.31 105 VAL A CA 1
ATOM 824 C C . VAL A 1 105 ? 12.727 -0.387 -22.473 1.00 96.31 105 VAL A C 1
ATOM 826 O O . VAL A 1 105 ? 13.395 0.366 -23.175 1.00 96.31 105 VAL A O 1
ATOM 829 N N . ARG A 1 106 ? 11.729 -1.114 -22.989 1.00 96.19 106 ARG A N 1
ATOM 830 C CA . ARG A 1 106 ? 11.375 -1.083 -24.418 1.00 96.19 106 ARG A CA 1
ATOM 831 C C . ARG A 1 106 ? 10.956 0.304 -24.883 1.00 96.19 106 ARG A C 1
ATOM 833 O O . ARG A 1 106 ? 11.320 0.699 -25.988 1.00 96.19 106 ARG A O 1
ATOM 840 N N . ARG A 1 107 ? 10.204 1.038 -24.059 1.00 95.94 107 ARG A N 1
ATOM 841 C CA . ARG A 1 107 ? 9.812 2.418 -24.362 1.00 95.94 107 ARG A CA 1
ATOM 842 C C . ARG A 1 107 ? 11.035 3.325 -24.454 1.00 95.94 107 ARG A C 1
ATOM 844 O O . ARG A 1 107 ? 11.174 4.027 -25.449 1.00 95.94 107 ARG A O 1
ATOM 851 N N . GLU A 1 108 ? 11.921 3.295 -23.462 1.00 95.75 108 GLU A N 1
ATOM 852 C CA . GLU A 1 108 ? 13.105 4.170 -23.442 1.00 95.75 108 GLU A CA 1
ATOM 853 C C . GLU A 1 108 ? 14.126 3.813 -24.534 1.00 95.75 108 GLU A C 1
ATOM 855 O O . GLU A 1 108 ? 14.841 4.682 -25.026 1.00 95.75 108 GLU A O 1
ATOM 860 N N . LEU A 1 109 ? 14.165 2.548 -24.963 1.00 96.31 109 LEU A N 1
ATOM 861 C CA . LEU A 1 109 ? 14.985 2.099 -26.089 1.00 96.31 109 LEU A CA 1
ATOM 862 C C . LEU A 1 109 ? 14.329 2.330 -27.460 1.00 96.31 109 LEU A C 1
ATOM 864 O O . LEU A 1 109 ? 14.987 2.116 -28.480 1.00 96.31 109 LEU A O 1
ATOM 868 N N . SER A 1 110 ? 13.060 2.751 -27.527 1.00 89.88 110 SER A N 1
ATOM 869 C CA . SER A 1 110 ? 12.373 2.943 -28.809 1.00 89.88 110 SER A CA 1
ATOM 870 C C . SER A 1 110 ? 13.047 4.062 -29.615 1.00 89.88 110 SER A C 1
ATOM 872 O O . SER A 1 110 ? 13.064 5.224 -29.217 1.00 89.88 110 SER A O 1
ATOM 874 N N . GLY A 1 111 ? 13.678 3.690 -30.733 1.00 85.81 111 GLY A N 1
ATOM 875 C CA . GLY A 1 111 ? 14.497 4.583 -31.563 1.00 85.81 111 GLY A CA 1
ATOM 876 C C . GLY A 1 111 ? 16.012 4.368 -31.455 1.00 85.81 111 GLY A C 1
ATOM 877 O O . GLY A 1 111 ? 16.750 4.924 -32.265 1.00 85.81 111 GLY A O 1
ATOM 878 N N . TRP A 1 112 ? 16.478 3.554 -30.503 1.00 87.88 112 TRP A N 1
ATOM 879 C CA . TRP A 1 112 ? 17.868 3.074 -30.428 1.00 87.88 112 TRP A CA 1
ATOM 880 C C . TRP A 1 112 ? 18.035 1.679 -31.043 1.00 87.88 112 TRP A C 1
ATOM 882 O O . TRP A 1 112 ? 19.130 1.327 -31.484 1.00 87.88 112 TRP A O 1
ATOM 892 N N . VAL A 1 113 ? 16.947 0.907 -31.062 1.00 72.00 113 VAL A N 1
ATOM 893 C CA . VAL A 1 113 ? 16.788 -0.413 -31.694 1.00 72.00 113 VAL A CA 1
ATOM 894 C C . VAL A 1 113 ? 15.747 -0.363 -32.797 1.00 72.00 113 VAL A C 1
ATOM 896 O O . VAL A 1 113 ? 14.789 0.435 -32.666 1.00 72.00 113 VAL A O 1
#